Protein AF-A0A931WV85-F1 (afdb_monomer_lite)

Radius of gyration: 16.86 Å; chains: 1; bounding box: 43×36×43 Å

Structure (mmCIF, N/CA/C/O backbone):
data_AF-A0A931WV85-F1
#
_entry.id   AF-A0A931WV85-F1
#
loop_
_atom_site.group_PDB
_atom_site.id
_atom_site.type_symbol
_atom_site.label_atom_id
_atom_site.label_alt_id
_atom_site.label_comp_id
_atom_site.label_asym_id
_atom_site.label_entity_id
_atom_site.label_seq_id
_atom_site.pdbx_PDB_ins_code
_atom_site.Cartn_x
_atom_site.Cartn_y
_atom_site.Cartn_z
_atom_site.occupancy
_atom_site.B_iso_or_equiv
_atom_site.auth_seq_id
_atom_site.auth_comp_id
_atom_site.auth_asym_id
_atom_site.auth_atom_id
_atom_site.pdbx_PDB_model_num
ATOM 1 N N . MET A 1 1 ? -5.045 -8.201 -2.625 1.00 76.12 1 MET A N 1
ATOM 2 C CA . MET A 1 1 ? -3.652 -8.339 -3.142 1.00 76.12 1 MET A CA 1
ATOM 3 C C . MET A 1 1 ? -3.556 -8.758 -4.607 1.00 76.12 1 MET A C 1
ATOM 5 O O . MET A 1 1 ? -2.644 -8.313 -5.301 1.00 76.12 1 MET A O 1
ATOM 9 N N . GLU A 1 2 ? -4.450 -9.617 -5.095 1.00 87.06 2 GLU A N 1
ATOM 10 C CA . GLU A 1 2 ? -4.410 -10.067 -6.491 1.00 87.06 2 GLU A CA 1
ATOM 11 C C . GLU A 1 2 ? -4.696 -8.921 -7.478 1.00 87.06 2 GLU A C 1
ATOM 13 O O . GLU A 1 2 ? -3.893 -8.677 -8.376 1.00 87.06 2 GLU A O 1
ATOM 18 N N . ALA A 1 3 ? -5.751 -8.131 -7.241 1.00 89.25 3 ALA A N 1
ATOM 19 C CA . ALA A 1 3 ? -6.118 -6.990 -8.088 1.00 89.25 3 ALA A CA 1
ATOM 20 C C . ALA A 1 3 ? -4.965 -5.991 -8.306 1.00 89.25 3 ALA A C 1
ATOM 22 O O . ALA A 1 3 ? -4.662 -5.648 -9.448 1.00 89.25 3 ALA A O 1
ATOM 23 N N . VAL A 1 4 ? -4.259 -5.579 -7.242 1.00 93.44 4 VAL A N 1
ATOM 24 C CA . VAL A 1 4 ? -3.121 -4.647 -7.374 1.00 93.44 4 VAL A CA 1
ATOM 25 C C . VAL A 1 4 ? -1.957 -5.265 -8.151 1.00 93.44 4 VAL A C 1
ATOM 27 O O . VAL A 1 4 ? -1.310 -4.590 -8.947 1.00 93.44 4 VAL A O 1
ATOM 30 N N . THR A 1 5 ? -1.722 -6.570 -7.980 1.00 94.31 5 THR A N 1
ATOM 31 C CA . THR A 1 5 ? -0.656 -7.291 -8.690 1.00 94.31 5 THR A CA 1
ATOM 32 C C . THR A 1 5 ? -0.975 -7.385 -10.183 1.00 94.31 5 THR A C 1
ATOM 34 O O . THR A 1 5 ? -0.097 -7.158 -11.018 1.00 94.31 5 THR A O 1
ATOM 37 N N . GLN A 1 6 ? -2.234 -7.665 -10.534 1.00 91.69 6 GLN A N 1
ATOM 38 C CA . GLN A 1 6 ? -2.703 -7.662 -11.920 1.00 91.69 6 GLN A CA 1
ATOM 39 C C . GLN A 1 6 ? -2.620 -6.263 -12.537 1.00 91.69 6 GLN A C 1
ATOM 41 O O . GLN A 1 6 ? -2.126 -6.123 -13.655 1.00 91.69 6 GLN A O 1
ATOM 46 N N . ALA A 1 7 ? -3.036 -5.227 -11.803 1.00 91.19 7 ALA A N 1
ATOM 47 C CA . ALA A 1 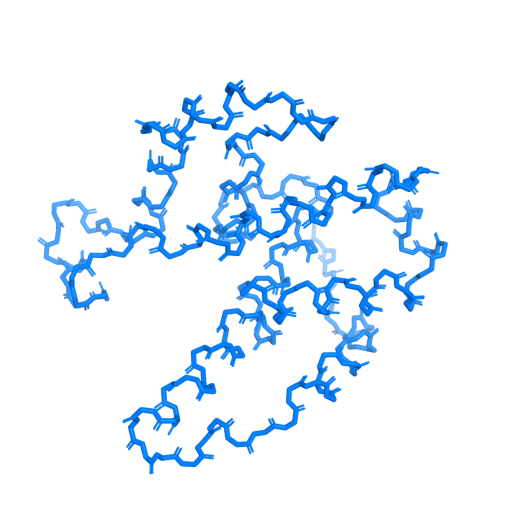7 ? -2.952 -3.843 -12.261 1.00 91.19 7 ALA A CA 1
ATOM 48 C C . ALA A 1 7 ? -1.510 -3.406 -12.527 1.00 91.19 7 ALA A C 1
ATOM 50 O O . ALA A 1 7 ? -1.216 -2.879 -13.601 1.00 91.19 7 ALA A O 1
ATOM 51 N N . PHE A 1 8 ? -0.600 -3.709 -11.602 1.00 93.88 8 PHE A N 1
ATOM 52 C CA . PHE A 1 8 ? 0.825 -3.460 -11.775 1.00 93.88 8 PHE A CA 1
ATOM 53 C C . PHE A 1 8 ? 1.379 -4.177 -13.015 1.00 93.88 8 PHE A C 1
ATOM 55 O O . PHE A 1 8 ? 2.010 -3.545 -13.859 1.00 93.88 8 PHE A O 1
ATOM 62 N N . ASN A 1 9 ? 1.084 -5.472 -13.178 1.00 92.50 9 ASN A N 1
ATOM 63 C CA . ASN A 1 9 ? 1.523 -6.251 -14.339 1.00 92.50 9 ASN A CA 1
ATOM 64 C C . ASN A 1 9 ? 1.071 -5.645 -15.663 1.00 92.50 9 ASN A C 1
ATOM 66 O O . ASN A 1 9 ? 1.879 -5.476 -16.570 1.00 92.50 9 ASN A O 1
ATOM 70 N N . VAL A 1 10 ? -0.209 -5.291 -15.769 1.00 90.44 10 VAL A N 1
ATOM 71 C CA . VAL A 1 10 ? -0.755 -4.704 -16.993 1.00 90.44 10 VAL A CA 1
ATOM 72 C C . VAL A 1 10 ? -0.057 -3.392 -17.337 1.00 90.44 10 VAL A C 1
ATOM 74 O O . VAL A 1 10 ? 0.286 -3.180 -18.501 1.00 90.44 10 VAL A O 1
ATOM 77 N N . ILE A 1 11 ? 0.167 -2.525 -16.347 1.00 89.81 11 ILE A N 1
ATOM 78 C CA . ILE A 1 11 ? 0.835 -1.238 -16.565 1.00 89.81 11 ILE A CA 1
ATOM 79 C C . ILE A 1 11 ? 2.285 -1.447 -16.999 1.00 89.81 11 ILE A C 1
ATOM 81 O O . ILE A 1 11 ? 2.701 -0.839 -17.981 1.00 89.81 11 ILE A O 1
ATOM 85 N N . VAL A 1 12 ? 3.027 -2.347 -16.350 1.00 90.81 12 VAL A N 1
ATOM 86 C CA . VAL A 1 12 ? 4.414 -2.660 -16.726 1.00 90.81 12 VAL A CA 1
ATOM 87 C C . VAL A 1 12 ? 4.496 -3.230 -18.141 1.00 90.81 12 VAL A C 1
ATOM 89 O O . VAL A 1 12 ? 5.293 -2.756 -18.948 1.00 90.81 12 VAL A O 1
ATOM 92 N N . THR A 1 13 ? 3.659 -4.217 -18.470 1.00 89.56 13 THR A N 1
ATOM 93 C CA . THR A 1 13 ? 3.668 -4.859 -19.791 1.00 89.56 13 THR A CA 1
ATOM 94 C C . THR A 1 13 ? 3.310 -3.878 -20.904 1.00 89.56 13 THR A C 1
ATOM 96 O O . THR A 1 13 ? 3.938 -3.903 -21.958 1.00 89.56 13 THR A O 1
ATOM 99 N N . ARG A 1 14 ? 2.320 -3.004 -20.693 1.00 86.38 14 ARG A N 1
ATOM 100 C CA . ARG A 1 14 ? 1.889 -2.042 -21.718 1.00 86.38 14 ARG A CA 1
ATOM 101 C C . ARG A 1 14 ? 2.778 -0.813 -21.817 1.00 86.38 14 ARG A C 1
ATOM 103 O O . ARG A 1 14 ? 2.992 -0.315 -22.914 1.00 86.38 14 ARG A O 1
ATOM 110 N N . GLY A 1 15 ? 3.262 -0.320 -20.682 1.00 84.81 15 GLY A N 1
ATOM 111 C CA . GLY A 1 15 ? 4.154 0.831 -20.621 1.00 84.81 15 GLY A CA 1
ATOM 112 C C . GLY A 1 15 ? 5.544 0.533 -21.185 1.00 84.81 15 GLY A C 1
ATOM 113 O O . GLY A 1 15 ? 6.208 1.443 -21.682 1.00 84.81 15 GLY A O 1
ATOM 114 N N . GLY A 1 16 ? 5.970 -0.735 -21.144 1.00 87.81 16 GLY A N 1
ATOM 115 C CA . GLY A 1 16 ? 7.192 -1.209 -21.786 1.00 87.81 16 GLY A CA 1
ATOM 116 C C . GLY A 1 16 ? 8.422 -0.381 -21.405 1.00 87.81 16 GLY A C 1
ATOM 117 O O . GLY A 1 16 ? 8.605 0.001 -20.247 1.00 87.81 16 GLY A O 1
ATOM 118 N N . ALA A 1 17 ? 9.265 -0.083 -22.396 1.00 87.12 17 ALA A N 1
ATOM 119 C CA . ALA A 1 17 ? 10.489 0.692 -22.199 1.00 87.12 17 ALA A CA 1
ATOM 120 C C . ALA A 1 17 ? 10.228 2.146 -21.764 1.00 87.12 17 ALA A C 1
ATOM 122 O O . ALA A 1 17 ? 10.993 2.684 -20.970 1.00 87.12 17 ALA A O 1
ATOM 123 N N . ALA A 1 18 ? 9.141 2.771 -22.234 1.00 87.25 18 ALA A N 1
ATOM 124 C CA . ALA A 1 18 ? 8.830 4.164 -21.913 1.00 87.25 18 ALA A CA 1
ATOM 125 C C . ALA A 1 18 ? 8.510 4.348 -20.423 1.00 87.25 18 ALA A C 1
ATOM 127 O O . ALA A 1 18 ? 9.036 5.254 -19.780 1.00 87.25 18 ALA A O 1
ATOM 128 N N . LEU A 1 19 ? 7.702 3.447 -19.854 1.00 87.88 19 LEU A N 1
ATOM 129 C CA . LEU A 1 19 ? 7.411 3.454 -18.421 1.00 87.88 19 LEU A CA 1
ATOM 130 C C . LEU A 1 19 ? 8.668 3.172 -17.597 1.00 87.88 19 LEU A C 1
ATOM 132 O O . LEU A 1 19 ? 8.916 3.863 -16.613 1.00 87.88 19 LEU A O 1
ATOM 136 N N . ARG A 1 20 ? 9.466 2.177 -18.005 1.00 90.81 20 ARG A N 1
ATOM 137 C CA . ARG A 1 20 ? 10.727 1.853 -17.327 1.00 90.81 20 ARG A CA 1
ATOM 138 C C . ARG A 1 20 ? 11.666 3.059 -17.286 1.00 90.81 20 ARG A C 1
ATOM 140 O O . ARG A 1 20 ? 12.161 3.384 -16.216 1.00 90.81 20 ARG A O 1
ATOM 147 N N . ALA A 1 21 ? 11.828 3.767 -18.403 1.00 88.50 21 ALA A N 1
ATOM 148 C CA . ALA A 1 21 ? 12.632 4.986 -18.464 1.00 88.50 21 ALA A CA 1
ATOM 149 C C . ALA A 1 21 ? 12.065 6.109 -17.576 1.00 88.50 21 ALA A C 1
ATOM 151 O O . ALA A 1 21 ? 12.815 6.748 -16.846 1.00 88.50 21 ALA A O 1
ATOM 152 N N . MET A 1 22 ? 10.743 6.319 -17.588 1.00 87.56 22 MET A N 1
ATOM 153 C CA . MET A 1 22 ? 10.079 7.340 -16.765 1.00 87.56 22 MET A CA 1
ATOM 154 C C . MET A 1 22 ? 10.245 7.093 -15.258 1.00 87.56 22 MET A C 1
ATOM 156 O O . MET A 1 22 ? 10.318 8.044 -14.484 1.00 87.56 22 MET A O 1
ATOM 160 N N . LEU A 1 23 ? 10.280 5.826 -14.842 1.00 89.12 23 LEU A N 1
ATOM 161 C CA . LEU A 1 23 ? 10.366 5.419 -13.437 1.00 89.12 23 LEU A CA 1
ATOM 162 C C . LEU A 1 23 ? 11.790 5.055 -12.986 1.00 89.12 23 LEU A C 1
ATOM 164 O O . LEU A 1 23 ? 11.988 4.707 -11.823 1.00 89.12 23 LEU A O 1
ATOM 168 N N . GLY A 1 24 ? 12.777 5.140 -13.885 1.00 90.00 24 GLY A N 1
ATOM 169 C CA . GLY A 1 24 ? 14.171 4.790 -13.598 1.00 90.00 24 GLY A CA 1
ATOM 170 C C . GLY A 1 24 ? 14.379 3.303 -13.292 1.00 90.00 24 GLY A C 1
ATOM 171 O O . GLY A 1 24 ? 15.153 2.957 -12.405 1.00 90.00 24 GLY A O 1
ATOM 172 N N . TRP A 1 25 ? 13.645 2.415 -13.966 1.00 93.38 25 TRP A N 1
ATOM 173 C CA . TRP A 1 25 ? 13.774 0.963 -13.813 1.00 93.38 25 TRP A CA 1
ATOM 174 C C . TRP A 1 25 ? 14.674 0.381 -14.900 1.00 93.38 25 TRP A C 1
ATOM 176 O O . TRP A 1 25 ? 14.203 0.006 -15.978 1.00 93.38 25 TRP A O 1
ATOM 186 N N . ASP A 1 26 ? 15.964 0.275 -14.597 1.00 90.19 26 ASP A N 1
ATOM 187 C CA . ASP A 1 26 ? 16.975 -0.203 -15.543 1.00 90.19 26 ASP A CA 1
ATOM 188 C C . ASP A 1 26 ? 17.030 -1.735 -15.617 1.00 90.19 26 ASP A C 1
ATOM 190 O O . ASP A 1 26 ? 17.369 -2.309 -16.654 1.00 90.19 26 ASP A O 1
ATOM 194 N N . LYS A 1 27 ? 16.699 -2.422 -14.517 1.00 92.31 27 LYS A N 1
ATOM 195 C CA . LYS A 1 27 ? 16.804 -3.881 -14.387 1.00 92.31 27 LYS A CA 1
ATOM 196 C C . LYS A 1 27 ? 15.466 -4.492 -13.994 1.00 92.31 27 LYS A C 1
ATOM 198 O O . LYS A 1 27 ? 14.632 -3.874 -13.338 1.00 92.31 27 LYS A O 1
ATOM 203 N N . ASP A 1 28 ? 15.289 -5.776 -14.301 1.00 92.25 28 ASP A N 1
ATOM 204 C CA . ASP A 1 28 ? 14.094 -6.518 -13.873 1.00 92.25 28 ASP A CA 1
ATOM 205 C C . ASP A 1 28 ? 13.964 -6.589 -12.342 1.00 92.25 28 ASP A C 1
ATOM 207 O O . ASP A 1 28 ? 12.856 -6.659 -11.811 1.00 92.25 28 ASP A O 1
ATOM 211 N N . ALA A 1 29 ? 15.087 -6.487 -11.624 1.00 93.12 29 ALA A N 1
ATOM 212 C CA . ALA A 1 29 ? 15.104 -6.374 -10.170 1.00 93.12 29 ALA A CA 1
ATOM 213 C C . ALA A 1 29 ? 14.393 -5.106 -9.656 1.00 93.12 29 ALA A C 1
ATOM 215 O O . ALA A 1 29 ? 13.767 -5.166 -8.600 1.00 93.12 29 ALA A O 1
ATOM 216 N N . ASP A 1 30 ? 14.436 -3.991 -10.395 1.00 93.19 30 ASP A N 1
ATOM 217 C CA . ASP A 1 30 ? 13.774 -2.737 -10.008 1.00 93.19 30 ASP A CA 1
ATOM 218 C C . ASP A 1 30 ? 12.255 -2.859 -10.156 1.00 93.19 30 ASP A C 1
ATOM 220 O O . ASP A 1 30 ? 11.491 -2.466 -9.272 1.00 93.19 30 ASP A O 1
ATOM 224 N N . VAL A 1 31 ? 11.815 -3.508 -11.238 1.00 94.75 31 VAL A N 1
ATOM 225 C CA . VAL A 1 31 ? 10.402 -3.832 -11.474 1.00 94.75 31 VAL A CA 1
ATOM 226 C C . VAL A 1 31 ? 9.882 -4.778 -10.395 1.00 94.75 31 VAL A C 1
ATOM 228 O O . VAL A 1 31 ? 8.787 -4.577 -9.867 1.00 94.75 31 VAL A O 1
ATOM 231 N N . GLU A 1 32 ? 10.659 -5.800 -10.036 1.00 95.19 32 GLU A N 1
ATOM 232 C CA . GLU A 1 32 ? 10.265 -6.735 -8.987 1.00 95.19 32 GLU A CA 1
ATOM 233 C C . GLU A 1 32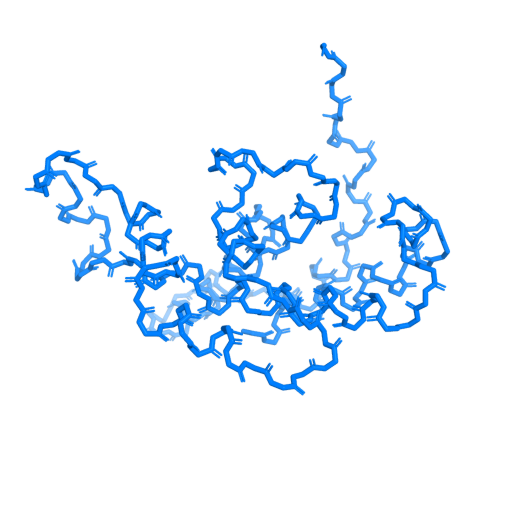 ? 10.260 -6.067 -7.606 1.00 95.19 32 GLU A C 1
ATOM 235 O O . GLU A 1 32 ? 9.328 -6.269 -6.829 1.00 95.19 32 GLU A O 1
ATOM 240 N N . ARG A 1 33 ? 11.220 -5.181 -7.318 1.00 95.44 33 ARG A N 1
ATOM 241 C CA . ARG A 1 33 ? 11.205 -4.349 -6.108 1.00 95.44 33 ARG A CA 1
ATOM 242 C C . ARG A 1 33 ? 9.930 -3.507 -6.032 1.00 95.44 33 ARG A C 1
ATOM 244 O O . ARG A 1 33 ? 9.258 -3.523 -5.001 1.00 95.44 33 ARG A O 1
ATOM 251 N N . ALA A 1 34 ? 9.568 -2.819 -7.114 1.00 95.69 34 ALA A N 1
ATOM 252 C CA . ALA A 1 34 ? 8.353 -2.010 -7.188 1.00 95.69 34 ALA A CA 1
ATOM 253 C C . ALA A 1 34 ? 7.078 -2.855 -7.037 1.00 95.69 34 ALA A C 1
ATOM 255 O O . ALA A 1 34 ? 6.139 -2.439 -6.355 1.00 95.69 34 ALA A O 1
ATOM 256 N N . ARG A 1 35 ? 7.061 -4.073 -7.595 1.00 96.38 35 ARG A N 1
ATOM 257 C CA . ARG A 1 35 ? 5.971 -5.038 -7.400 1.00 96.38 35 ARG A CA 1
ATOM 258 C C . ARG A 1 35 ? 5.787 -5.382 -5.923 1.00 96.38 35 ARG A C 1
ATOM 260 O O . ARG A 1 35 ? 4.657 -5.413 -5.438 1.00 96.38 35 ARG A O 1
ATOM 267 N N . GLN A 1 36 ? 6.870 -5.673 -5.207 1.00 96.56 36 GLN A N 1
ATOM 268 C CA . GLN A 1 36 ? 6.780 -5.996 -3.782 1.00 96.56 36 GLN A CA 1
ATOM 269 C C . GLN A 1 36 ? 6.373 -4.776 -2.958 1.00 96.56 36 GLN A C 1
ATOM 271 O O . GLN A 1 36 ? 5.543 -4.897 -2.059 1.00 96.56 36 GLN A O 1
ATOM 276 N N . LEU A 1 37 ? 6.879 -3.594 -3.314 1.00 95.81 37 LEU A N 1
ATOM 277 C CA . LEU A 1 37 ? 6.514 -2.342 -2.664 1.00 95.81 37 LEU A CA 1
ATOM 278 C C . LEU A 1 37 ? 5.013 -2.043 -2.791 1.00 95.81 37 LEU A C 1
ATOM 280 O O . LEU A 1 37 ? 4.352 -1.836 -1.776 1.00 95.81 37 LEU A O 1
ATOM 284 N N . VAL A 1 38 ? 4.447 -2.098 -4.003 1.00 96.25 38 VAL A N 1
ATOM 285 C CA . VAL A 1 38 ? 3.007 -1.847 -4.201 1.00 96.25 38 VAL A CA 1
ATOM 286 C C . VAL A 1 38 ? 2.140 -2.901 -3.524 1.00 96.25 38 VAL A C 1
ATOM 288 O O . VAL A 1 38 ? 1.062 -2.593 -3.020 1.00 96.25 38 VAL A O 1
ATOM 291 N N . ARG A 1 39 ? 2.622 -4.147 -3.454 1.00 97.06 39 ARG A N 1
ATOM 292 C CA . ARG A 1 39 ? 1.934 -5.204 -2.720 1.00 97.06 39 ARG A CA 1
ATOM 293 C C . ARG A 1 39 ? 1.901 -4.900 -1.225 1.00 97.06 39 ARG A C 1
ATOM 295 O O . ARG A 1 39 ? 0.826 -4.917 -0.641 1.00 97.06 39 ARG A O 1
ATOM 302 N N . LEU A 1 40 ? 3.036 -4.593 -0.606 1.00 96.50 40 LEU A N 1
ATOM 303 C CA . LEU A 1 40 ? 3.071 -4.273 0.823 1.00 96.50 40 LEU A CA 1
ATOM 304 C C . LEU A 1 40 ? 2.279 -3.003 1.153 1.00 96.50 40 LEU A C 1
ATOM 306 O O . LEU A 1 40 ? 1.559 -2.997 2.147 1.00 96.50 40 LEU A O 1
ATOM 310 N N . GLY A 1 41 ? 2.338 -1.980 0.297 1.00 95.62 41 GLY A N 1
ATOM 311 C CA . GLY A 1 41 ? 1.506 -0.784 0.436 1.00 95.62 41 GLY A CA 1
ATOM 312 C C . GLY A 1 41 ? 0.012 -1.120 0.415 1.00 95.62 41 GLY A C 1
ATOM 313 O O . GLY A 1 41 ? -0.718 -0.756 1.330 1.00 95.62 41 GLY A O 1
ATOM 314 N N . ALA A 1 42 ? -0.434 -1.915 -0.563 1.00 96.56 42 ALA A N 1
ATOM 315 C CA . ALA A 1 42 ? -1.820 -2.381 -0.634 1.00 96.56 42 ALA A CA 1
ATOM 316 C C . ALA A 1 42 ? -2.217 -3.298 0.531 1.00 96.56 42 ALA A C 1
ATOM 318 O O . ALA A 1 42 ? -3.371 -3.308 0.938 1.00 96.56 42 ALA A O 1
ATOM 319 N N . LEU A 1 43 ? -1.291 -4.088 1.073 1.00 97.12 43 LEU A N 1
ATOM 320 C CA . LEU A 1 43 ? -1.573 -4.954 2.217 1.00 97.12 43 LEU A CA 1
ATOM 321 C C . LEU A 1 43 ? -1.835 -4.142 3.490 1.00 97.12 43 LEU A C 1
ATOM 323 O O . LEU A 1 43 ? -2.642 -4.555 4.316 1.00 97.12 43 LEU A O 1
ATOM 327 N N . LEU A 1 44 ? -1.13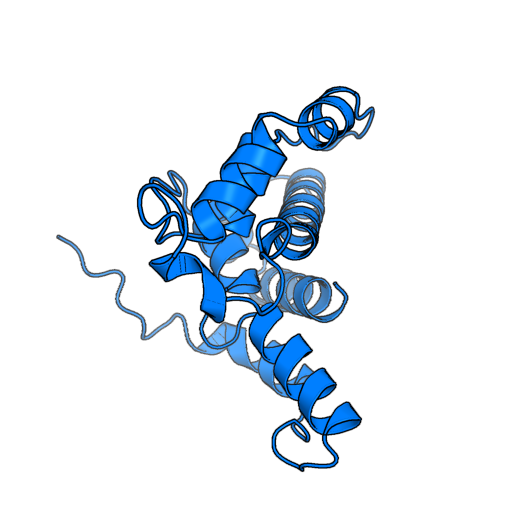7 -3.016 3.648 1.00 96.19 44 LEU A N 1
ATOM 328 C CA . LEU A 1 44 ? -1.109 -2.242 4.887 1.00 96.19 44 LEU A CA 1
ATOM 329 C C . LEU A 1 44 ? -1.938 -0.950 4.846 1.00 96.19 44 LEU A C 1
ATOM 331 O O . LEU A 1 44 ? -2.017 -0.291 5.877 1.00 96.19 44 LEU A O 1
ATOM 335 N N . HIS A 1 45 ? -2.561 -0.594 3.715 1.00 94.50 45 HIS A N 1
ATOM 336 C CA . HIS A 1 45 ? -3.324 0.659 3.561 1.00 94.50 45 HIS A CA 1
ATOM 337 C C . HIS A 1 45 ? -4.360 0.889 4.678 1.00 94.50 45 HIS A C 1
ATOM 339 O O . HIS A 1 45 ? -4.399 1.968 5.269 1.00 94.50 45 HIS A O 1
ATOM 345 N N . ASP A 1 46 ? -5.067 -0.171 5.070 1.00 94.12 46 ASP A N 1
ATOM 346 C CA . ASP A 1 46 ? -6.148 -0.121 6.059 1.00 94.12 46 ASP A CA 1
ATOM 347 C C . ASP A 1 46 ? -5.747 -0.549 7.481 1.00 94.12 46 ASP A C 1
ATOM 349 O O . ASP A 1 46 ? -6.596 -0.653 8.368 1.00 94.12 46 ASP A O 1
ATOM 353 N N . VAL A 1 47 ? -4.456 -0.779 7.756 1.00 95.44 47 VAL A N 1
ATOM 354 C CA . VAL A 1 47 ? -4.003 -1.306 9.064 1.00 95.44 47 VAL A CA 1
ATOM 355 C C . VAL A 1 47 ? -4.325 -0.371 10.243 1.00 95.44 47 VAL A C 1
ATOM 357 O O . VAL A 1 47 ? -4.369 -0.806 11.392 1.00 95.44 47 VAL A O 1
ATOM 360 N N . GLY A 1 48 ? -4.537 0.918 9.971 1.00 92.81 48 GLY A N 1
ATOM 361 C CA . GLY A 1 48 ? -4.886 1.941 10.951 1.00 92.81 48 GLY A CA 1
ATOM 362 C C . GLY A 1 48 ? -6.375 2.116 11.229 1.00 92.81 48 GLY A C 1
ATOM 363 O O . GLY A 1 48 ? -6.713 2.966 12.056 1.00 92.81 48 GLY A O 1
ATOM 364 N N . HIS A 1 49 ? -7.268 1.371 10.569 1.00 91.56 49 HIS A N 1
ATOM 365 C CA . HIS A 1 49 ? -8.701 1.499 10.824 1.00 91.56 49 HIS A CA 1
ATOM 366 C C . HIS A 1 49 ? -9.070 1.079 12.248 1.00 91.56 49 HIS A C 1
ATOM 368 O O . HIS A 1 49 ? -8.650 0.044 12.765 1.00 91.56 49 HIS A O 1
ATOM 374 N N . THR A 1 50 ? -9.902 1.896 12.886 1.00 88.94 50 THR A N 1
ATOM 375 C CA . THR A 1 50 ? -10.512 1.584 14.177 1.00 88.94 50 THR A CA 1
ATOM 376 C C . THR A 1 50 ? -11.789 0.754 13.980 1.00 88.94 50 THR A C 1
ATOM 378 O O . THR A 1 50 ? -12.324 0.685 12.868 1.00 88.94 50 THR A O 1
ATOM 381 N N . PRO A 1 51 ? -12.314 0.100 15.038 1.00 87.56 51 PRO A N 1
ATOM 382 C CA . PRO A 1 51 ? -13.631 -0.531 14.973 1.00 87.56 51 PRO A CA 1
ATOM 383 C C . PRO A 1 51 ? -14.686 0.458 14.469 1.00 87.56 51 PRO A C 1
ATOM 385 O O . PRO A 1 51 ? -14.681 1.610 14.885 1.00 87.56 51 PRO A O 1
ATOM 388 N N . PHE A 1 52 ? -15.599 0.013 13.604 1.00 86.50 52 PHE A N 1
ATOM 389 C CA . PHE A 1 52 ? -16.588 0.878 12.932 1.00 86.50 52 PHE A CA 1
ATOM 390 C C . PHE A 1 52 ? -15.989 1.926 11.969 1.00 86.50 52 PHE A C 1
ATOM 392 O O . PHE A 1 52 ? -16.653 2.909 11.629 1.00 86.50 52 PHE A O 1
ATOM 399 N N . SER A 1 53 ? -14.759 1.705 11.498 1.00 84.00 53 SER A N 1
ATOM 400 C CA . SER A 1 53 ? -14.091 2.487 10.454 1.00 84.00 53 SER A CA 1
ATOM 401 C C . SER A 1 53 ? -14.050 3.987 10.776 1.00 84.00 53 SER A C 1
ATOM 403 O O . SER A 1 53 ? -13.363 4.396 11.706 1.00 84.00 53 SER A O 1
ATOM 405 N N . HIS A 1 54 ? -14.776 4.823 10.029 1.00 84.06 54 HIS A N 1
ATOM 406 C CA . HIS A 1 54 ? -14.789 6.273 10.239 1.00 84.06 54 HIS A CA 1
ATOM 407 C C . HIS A 1 54 ? -15.635 6.720 11.434 1.00 84.06 54 HIS A C 1
ATOM 409 O O . HIS A 1 54 ? -15.452 7.832 11.923 1.00 84.06 54 HIS A O 1
ATOM 415 N N . GLY A 1 55 ? -16.554 5.876 11.915 1.00 83.06 55 GLY A N 1
ATOM 416 C CA . GLY A 1 55 ? -17.541 6.255 12.929 1.00 83.06 55 GLY A CA 1
ATOM 417 C C . GLY A 1 55 ? -16.928 6.876 14.193 1.00 83.06 55 GLY A C 1
ATOM 418 O O . GLY A 1 55 ? -17.412 7.912 14.645 1.00 83.06 55 GLY A O 1
ATOM 419 N N . PRO A 1 56 ? -15.850 6.304 14.761 1.00 82.00 56 PRO A N 1
ATOM 420 C CA . PRO A 1 56 ? -15.236 6.860 15.963 1.00 82.00 56 PRO A CA 1
ATOM 421 C C . PRO A 1 56 ? -14.191 7.947 15.712 1.00 82.00 56 PRO A C 1
ATOM 423 O O . PRO A 1 56 ? -13.749 8.549 16.684 1.00 82.00 56 PRO A O 1
ATOM 426 N N . GLU A 1 57 ? -13.750 8.204 14.475 1.00 84.81 57 GLU A N 1
ATOM 427 C CA . GLU A 1 57 ? -12.611 9.106 14.207 1.00 84.81 57 GLU A CA 1
ATOM 428 C C . GLU A 1 57 ? -12.829 10.516 14.774 1.00 84.81 57 GLU A C 1
ATOM 430 O O . GLU A 1 57 ? -11.902 11.131 15.308 1.00 84.81 57 GLU A O 1
ATOM 435 N N . GLU A 1 58 ? -14.071 11.005 14.732 1.00 82.38 58 GLU A N 1
ATOM 436 C CA . GLU A 1 58 ? -14.454 12.307 15.288 1.00 82.38 58 GLU A CA 1
ATOM 437 C C . GLU A 1 58 ? -14.466 12.340 16.822 1.00 82.38 58 GLU A C 1
ATOM 439 O O . GLU A 1 58 ? -14.328 13.408 17.422 1.00 82.38 58 GLU A O 1
ATOM 444 N N . LEU A 1 59 ? -14.599 11.171 17.450 1.00 84.12 59 LEU A N 1
ATOM 445 C CA . LEU A 1 59 ? -14.623 10.983 18.899 1.00 84.12 59 LEU A CA 1
ATOM 446 C C . LEU A 1 59 ? -13.220 10.741 19.473 1.00 84.12 59 LEU A C 1
ATOM 448 O O . LEU A 1 59 ? -13.022 10.823 20.687 1.00 84.12 59 LEU A O 1
ATOM 452 N N . LEU A 1 60 ? -12.235 10.438 18.621 1.00 83.19 60 LEU A N 1
ATOM 453 C CA . LEU A 1 60 ? -10.873 10.173 19.062 1.00 83.19 60 LEU A CA 1
ATOM 454 C C . LEU A 1 60 ? -10.179 11.455 19.547 1.00 83.19 60 LEU A C 1
ATOM 456 O O . LEU A 1 60 ? -10.316 12.520 18.934 1.00 83.19 60 LEU A O 1
ATOM 460 N N . PRO A 1 61 ? -9.342 11.366 20.599 1.00 78.06 61 PRO A N 1
ATOM 461 C CA . PRO A 1 61 ? -8.537 12.490 21.054 1.00 78.06 61 PRO A CA 1
ATOM 462 C C . PRO A 1 61 ? -7.684 13.072 19.919 1.00 78.06 61 PRO A C 1
ATOM 464 O O . PRO A 1 61 ? -6.853 12.386 19.316 1.00 78.06 61 PRO A O 1
ATOM 467 N N . GLY A 1 62 ? -7.888 14.359 19.633 1.00 80.00 62 GLY A N 1
ATOM 468 C CA . GLY A 1 62 ? -7.205 15.058 18.543 1.00 80.00 62 GLY A CA 1
ATOM 469 C C . GLY A 1 62 ? -7.748 14.753 17.143 1.00 80.00 62 GLY A C 1
ATOM 470 O O . GLY A 1 62 ? -7.050 15.058 16.180 1.00 80.00 62 GLY A O 1
ATOM 471 N N . LYS A 1 63 ? -8.951 14.165 17.024 1.00 80.44 63 LYS A N 1
ATOM 472 C CA . LYS A 1 63 ? -9.643 13.877 15.751 1.00 80.44 63 LYS A CA 1
ATOM 473 C C . LYS A 1 63 ? -8.750 13.151 14.742 1.00 80.44 63 LYS A C 1
ATOM 475 O O . LYS A 1 63 ? -8.679 13.503 13.563 1.00 80.44 63 LYS A O 1
ATOM 480 N N . LYS A 1 64 ? -7.973 12.188 15.242 1.00 80.88 64 LYS A N 1
ATOM 481 C CA . LYS A 1 64 ? -7.016 11.441 14.426 1.00 80.88 64 LYS A CA 1
ATOM 482 C C . LYS A 1 64 ? -7.769 10.534 13.461 1.00 80.88 64 LYS A C 1
ATOM 484 O O . LYS A 1 64 ? -8.602 9.743 13.888 1.00 80.88 64 LYS A O 1
ATOM 489 N N . LYS A 1 65 ? -7.415 10.632 12.183 1.00 87.56 65 LYS A N 1
ATOM 490 C CA . LYS A 1 65 ? -7.904 9.748 11.121 1.00 87.56 65 LYS A CA 1
ATOM 491 C C . LYS A 1 65 ? -7.127 8.430 11.104 1.00 87.56 65 LYS A C 1
ATOM 493 O O . LYS A 1 65 ? -5.967 8.410 11.527 1.00 87.56 65 LYS A O 1
ATOM 498 N N . HIS A 1 66 ? -7.732 7.372 10.568 1.00 88.56 66 HIS A N 1
ATOM 499 C CA . HIS A 1 66 ? -7.101 6.070 10.325 1.00 88.56 66 HIS A CA 1
ATOM 500 C C . HIS A 1 66 ? -5.757 6.198 9.589 1.00 88.56 66 HIS A C 1
ATOM 502 O O . HIS A 1 66 ? -4.804 5.548 9.997 1.00 88.56 66 HIS A O 1
ATOM 508 N N . GLU A 1 67 ? -5.615 7.114 8.622 1.00 89.56 67 GLU A N 1
ATOM 509 C CA . GLU A 1 67 ? -4.346 7.397 7.921 1.00 89.56 67 GLU A CA 1
ATOM 510 C C . GLU A 1 67 ? -3.174 7.671 8.888 1.00 89.56 67 GLU A C 1
ATOM 512 O O . GLU A 1 67 ? -2.081 7.121 8.744 1.00 89.56 67 GLU A O 1
ATOM 517 N N . ALA A 1 68 ? -3.408 8.461 9.943 1.00 89.62 68 ALA A N 1
ATOM 518 C CA . ALA A 1 68 ? -2.386 8.770 10.944 1.00 89.62 68 ALA A CA 1
ATOM 519 C C . ALA A 1 68 ? -2.030 7.548 11.810 1.00 89.62 68 ALA A C 1
ATOM 521 O O . ALA A 1 68 ? -0.905 7.426 12.305 1.00 89.62 68 ALA A O 1
ATOM 522 N N . PHE A 1 69 ? -2.989 6.644 12.022 1.00 91.81 69 PHE A N 1
ATOM 523 C CA . PHE A 1 69 ? -2.737 5.377 12.698 1.00 91.81 69 PHE A CA 1
ATOM 524 C C . PHE A 1 69 ? -1.995 4.403 11.787 1.00 91.81 69 PHE A C 1
ATOM 526 O O . PHE A 1 69 ? -1.023 3.814 12.251 1.00 91.81 69 PHE A O 1
ATOM 533 N N . THR A 1 70 ? -2.370 4.299 10.510 1.00 93.56 70 THR A N 1
ATOM 534 C CA . THR A 1 70 ? -1.675 3.501 9.491 1.00 93.56 70 THR A CA 1
ATOM 535 C C . THR A 1 70 ? -0.202 3.904 9.436 1.00 93.56 70 THR A C 1
ATOM 537 O O . THR A 1 70 ? 0.667 3.055 9.626 1.00 93.56 70 THR A O 1
ATOM 540 N N . GLU A 1 71 ? 0.102 5.202 9.314 1.00 93.12 71 GLU A N 1
ATOM 541 C CA . GLU A 1 71 ? 1.481 5.709 9.350 1.00 93.12 71 GLU A CA 1
ATOM 542 C C . GLU A 1 71 ? 2.210 5.276 10.629 1.00 93.12 71 GLU A C 1
ATOM 544 O O . GLU A 1 71 ? 3.301 4.702 10.590 1.00 93.12 71 GLU A O 1
ATOM 549 N N . LYS A 1 72 ? 1.602 5.532 11.792 1.00 93.69 72 LYS A N 1
ATOM 550 C CA . LYS A 1 72 ? 2.225 5.231 13.082 1.00 93.69 72 LYS A CA 1
ATOM 551 C C . LYS A 1 72 ? 2.490 3.735 13.247 1.00 93.69 72 LYS A C 1
ATOM 553 O O . LYS A 1 72 ? 3.541 3.371 13.768 1.00 93.69 72 LYS A O 1
ATOM 558 N N . ILE A 1 73 ? 1.555 2.888 12.832 1.00 95.88 73 ILE A N 1
ATOM 559 C CA . ILE A 1 73 ? 1.679 1.435 12.917 1.00 95.88 73 ILE A CA 1
ATOM 560 C C . ILE A 1 7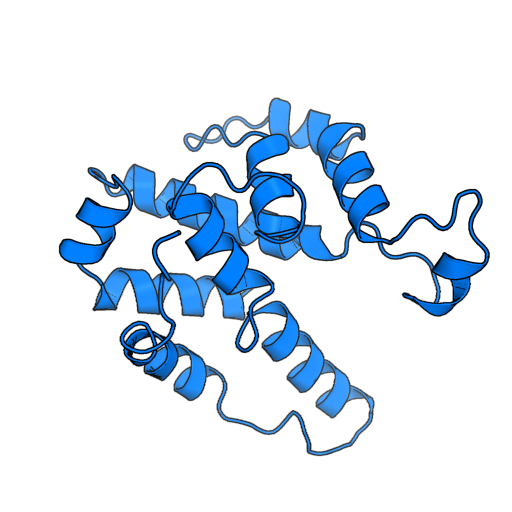3 ? 2.800 0.964 11.992 1.00 95.88 73 ILE A C 1
ATOM 562 O O . ILE A 1 73 ? 3.698 0.264 12.456 1.00 95.88 73 ILE A O 1
ATOM 566 N N . ILE A 1 74 ? 2.821 1.392 10.729 1.00 96.25 74 ILE A N 1
ATOM 567 C CA . ILE A 1 74 ? 3.859 0.969 9.780 1.00 96.25 74 ILE A CA 1
ATOM 568 C C . ILE A 1 74 ? 5.250 1.419 10.251 1.00 96.25 74 ILE A C 1
ATOM 570 O O . ILE A 1 74 ? 6.198 0.640 10.188 1.00 96.25 74 ILE A O 1
ATOM 574 N N . LEU A 1 75 ? 5.383 2.646 10.766 1.00 95.69 75 LEU A N 1
ATOM 575 C CA . LEU A 1 75 ? 6.687 3.227 11.101 1.00 95.69 75 LEU A CA 1
ATOM 576 C C . LEU A 1 75 ? 7.198 2.898 12.510 1.00 95.69 75 LEU A C 1
ATOM 578 O O . LEU A 1 75 ? 8.411 2.907 12.725 1.00 95.69 75 LEU A O 1
ATOM 582 N N . LYS A 1 76 ? 6.307 2.673 13.485 1.00 96.38 76 LYS A N 1
ATOM 583 C CA . LYS A 1 76 ? 6.649 2.661 14.924 1.00 96.38 76 LYS A CA 1
ATOM 584 C C . LYS A 1 76 ? 6.104 1.453 15.695 1.00 96.38 76 LYS A C 1
ATOM 586 O O . LYS A 1 76 ? 5.958 1.538 16.913 1.00 96.38 76 LYS A O 1
ATOM 591 N N . SER A 1 77 ? 5.768 0.362 15.013 1.00 96.94 77 SER A N 1
ATOM 592 C CA . SER A 1 77 ? 5.363 -0.902 15.645 1.00 96.94 77 SER A CA 1
ATOM 593 C C . SER A 1 77 ? 6.281 -2.056 15.237 1.00 96.94 77 SER A C 1
ATOM 595 O O . SER A 1 77 ? 7.200 -1.869 14.439 1.00 96.94 77 SER A O 1
ATOM 597 N N . GLU A 1 78 ? 5.971 -3.264 15.713 1.00 96.62 78 GLU A N 1
ATOM 598 C CA . GLU A 1 78 ? 6.632 -4.511 15.311 1.00 96.62 78 GLU A CA 1
ATOM 599 C C . GLU A 1 78 ? 6.637 -4.724 13.787 1.00 96.62 78 GLU A C 1
ATOM 601 O O . GLU A 1 78 ? 7.531 -5.387 13.263 1.00 96.62 78 GLU A O 1
ATOM 606 N N . ILE A 1 79 ? 5.687 -4.128 13.051 1.00 96.19 79 ILE A N 1
ATOM 607 C CA . ILE A 1 79 ? 5.688 -4.134 11.580 1.00 96.19 79 ILE A CA 1
ATOM 608 C C . ILE A 1 79 ? 6.969 -3.488 11.037 1.00 96.19 79 ILE A C 1
ATOM 610 O O . ILE A 1 79 ? 7.600 -4.045 10.139 1.00 96.19 79 ILE A O 1
ATOM 614 N N . SER A 1 80 ? 7.397 -2.366 11.619 1.00 96.06 80 SER A N 1
ATOM 615 C CA . SER A 1 80 ? 8.645 -1.687 11.255 1.00 96.06 80 SER A CA 1
ATOM 616 C C . SER A 1 80 ? 9.854 -2.591 11.510 1.00 96.06 80 SER A C 1
ATOM 618 O O . SER A 1 80 ? 10.716 -2.740 10.642 1.00 96.06 80 SER A O 1
ATOM 620 N N . ASP A 1 81 ? 9.870 -3.296 12.646 1.00 95.62 81 ASP A N 1
ATOM 621 C CA . ASP A 1 81 ? 10.945 -4.228 13.004 1.00 95.62 81 ASP A CA 1
ATOM 622 C C . ASP A 1 81 ? 10.993 -5.453 12.084 1.00 95.62 81 ASP A C 1
ATOM 624 O O . ASP A 1 81 ? 12.067 -5.984 11.792 1.00 95.62 81 ASP A O 1
ATOM 628 N N . ILE A 1 82 ? 9.836 -5.949 11.639 1.00 95.44 82 ILE A N 1
ATOM 629 C CA . ILE A 1 82 ? 9.741 -7.050 10.673 1.00 95.44 82 ILE A CA 1
ATOM 630 C C . ILE A 1 82 ? 10.272 -6.595 9.310 1.00 95.44 82 ILE A C 1
ATOM 632 O O . ILE A 1 82 ? 11.089 -7.297 8.711 1.00 95.44 82 ILE A O 1
ATOM 636 N N . ILE A 1 83 ? 9.871 -5.405 8.850 1.00 94.88 83 ILE A N 1
ATOM 637 C CA . ILE A 1 83 ? 10.351 -4.822 7.591 1.00 94.88 83 ILE A CA 1
ATOM 638 C C . ILE A 1 83 ? 11.867 -4.595 7.650 1.00 94.88 83 ILE A C 1
ATOM 640 O O . ILE A 1 83 ? 12.572 -4.949 6.708 1.00 94.88 83 ILE A O 1
ATOM 644 N N . ALA A 1 84 ? 12.395 -4.076 8.762 1.00 93.25 84 ALA A N 1
ATOM 645 C CA . ALA A 1 84 ? 13.826 -3.823 8.937 1.00 93.25 84 ALA A CA 1
ATOM 646 C C . ALA A 1 84 ? 14.672 -5.109 8.978 1.00 93.25 84 ALA A C 1
ATOM 648 O O . ALA A 1 84 ? 15.809 -5.121 8.509 1.00 93.25 84 ALA A O 1
ATOM 649 N N . ARG A 1 85 ? 14.123 -6.209 9.511 1.00 93.62 85 ARG A N 1
ATOM 650 C CA . ARG A 1 85 ? 14.806 -7.514 9.591 1.00 93.62 85 ARG A CA 1
ATOM 651 C C . ARG A 1 85 ? 14.701 -8.345 8.314 1.00 93.62 85 ARG A C 1
ATOM 653 O O . ARG A 1 85 ? 15.247 -9.452 8.268 1.00 93.62 85 ARG A O 1
ATOM 660 N N . GLN A 1 86 ? 14.015 -7.850 7.284 1.00 89.19 86 GLN A N 1
ATOM 661 C CA . GLN A 1 86 ? 13.850 -8.600 6.049 1.00 89.19 86 GLN A CA 1
ATOM 662 C C . GLN A 1 86 ? 15.208 -8.900 5.399 1.00 89.19 86 GLN A C 1
ATOM 664 O O . GLN A 1 86 ? 16.074 -8.037 5.268 1.00 89.19 86 GLN A O 1
ATOM 669 N N . ARG A 1 87 ? 15.381 -10.137 4.933 1.00 87.75 87 ARG A N 1
ATOM 670 C CA . ARG A 1 87 ? 16.572 -10.570 4.181 1.00 87.75 87 ARG A CA 1
ATOM 671 C C . ARG A 1 87 ? 16.296 -10.678 2.682 1.00 87.75 87 ARG A C 1
ATOM 673 O O . ARG A 1 87 ? 16.916 -11.473 1.984 1.00 87.75 87 ARG A O 1
ATOM 680 N N . THR A 1 88 ? 15.324 -9.908 2.199 1.00 88.69 88 THR A N 1
ATOM 681 C CA . THR A 1 88 ? 14.926 -9.898 0.790 1.00 88.69 88 THR A CA 1
ATOM 682 C C . THR A 1 88 ? 15.915 -9.067 -0.038 1.00 88.69 88 THR A C 1
ATOM 684 O O . THR A 1 88 ? 16.500 -8.106 0.474 1.00 88.69 88 THR A O 1
ATOM 687 N N . PRO A 1 89 ? 16.100 -9.381 -1.333 1.00 87.06 89 PRO A N 1
ATOM 688 C CA . PRO A 1 89 ? 16.957 -8.583 -2.213 1.00 87.06 89 PRO A CA 1
ATOM 689 C C . PRO A 1 89 ? 16.408 -7.166 -2.454 1.00 87.06 89 PRO A C 1
ATOM 691 O O . PRO A 1 89 ? 17.155 -6.282 -2.859 1.00 87.06 89 PRO A O 1
ATOM 694 N N . PHE A 1 90 ? 15.121 -6.934 -2.177 1.00 86.69 90 PHE A N 1
ATOM 695 C CA . PHE A 1 90 ? 14.409 -5.691 -2.478 1.00 86.69 90 PHE A CA 1
ATOM 696 C C . PHE A 1 90 ? 14.739 -4.542 -1.517 1.00 86.69 90 PHE A C 1
ATOM 698 O O . PHE A 1 90 ? 14.595 -3.384 -1.904 1.00 86.69 90 PHE A O 1
ATOM 705 N N . ARG A 1 91 ? 15.184 -4.846 -0.284 1.00 88.06 91 ARG A N 1
ATOM 706 C CA . ARG A 1 91 ? 15.570 -3.857 0.748 1.00 88.06 91 ARG A CA 1
ATOM 707 C C . ARG A 1 91 ? 14.577 -2.687 0.853 1.00 88.06 91 ARG A C 1
ATOM 709 O O . ARG A 1 91 ? 14.940 -1.524 0.697 1.00 88.06 91 ARG A O 1
ATOM 716 N N . LEU A 1 92 ? 13.304 -3.016 1.038 1.00 93.56 92 LEU A N 1
ATOM 717 C CA . LEU A 1 92 ? 12.238 -2.033 1.226 1.00 93.56 92 LEU A CA 1
ATOM 718 C C . LEU A 1 92 ? 12.316 -1.419 2.628 1.00 93.56 92 LEU A C 1
ATOM 720 O O . LEU A 1 92 ? 12.694 -2.083 3.594 1.00 93.56 92 LEU A O 1
ATOM 724 N N . THR A 1 93 ? 11.925 -0.162 2.756 1.00 94.38 93 THR A N 1
ATOM 725 C CA . THR A 1 93 ? 11.832 0.514 4.051 1.00 94.38 93 THR A CA 1
ATOM 726 C C . THR A 1 93 ? 10.378 0.675 4.477 1.00 94.38 93 THR A C 1
ATOM 728 O O . THR A 1 93 ? 9.476 0.767 3.644 1.00 94.38 93 THR A O 1
ATOM 731 N N . ALA A 1 94 ? 10.139 0.747 5.790 1.00 95.06 94 ALA A N 1
ATOM 732 C CA . ALA A 1 94 ? 8.802 1.008 6.322 1.00 95.06 94 ALA A CA 1
ATOM 733 C C . ALA A 1 94 ? 8.244 2.349 5.819 1.00 95.06 94 ALA A C 1
ATOM 735 O O . ALA A 1 94 ? 7.049 2.464 5.572 1.00 95.06 94 ALA A O 1
ATOM 736 N N . LYS A 1 95 ? 9.126 3.333 5.598 1.00 93.06 95 LYS A N 1
ATOM 737 C CA . LYS A 1 95 ? 8.767 4.627 5.019 1.00 93.06 95 LYS A CA 1
ATOM 738 C C . LYS A 1 95 ? 8.218 4.491 3.600 1.00 93.06 95 LYS A C 1
ATOM 740 O O . LYS A 1 95 ? 7.102 4.921 3.366 1.00 93.06 95 LYS A O 1
ATOM 745 N N . GLU A 1 96 ? 8.944 3.836 2.693 1.00 93.31 96 GLU A N 1
ATOM 746 C CA . GLU A 1 96 ? 8.463 3.645 1.314 1.00 93.31 96 GLU A CA 1
ATOM 747 C C . GLU A 1 96 ? 7.109 2.927 1.281 1.00 93.31 96 GLU A C 1
ATOM 749 O O . GLU A 1 96 ? 6.231 3.263 0.490 1.00 93.31 96 GLU A O 1
ATOM 754 N N . ILE A 1 97 ? 6.928 1.936 2.157 1.00 94.88 97 ILE A N 1
ATOM 755 C CA . ILE A 1 97 ? 5.674 1.188 2.258 1.00 94.88 97 ILE A CA 1
ATOM 756 C C . ILE A 1 97 ? 4.538 2.089 2.758 1.00 94.88 97 ILE A C 1
ATOM 758 O O . ILE A 1 97 ? 3.449 2.046 2.187 1.00 94.88 97 ILE A O 1
ATOM 762 N N . ALA A 1 98 ? 4.785 2.914 3.781 1.00 93.88 98 ALA A N 1
ATOM 763 C CA . ALA A 1 98 ? 3.812 3.883 4.283 1.00 93.88 98 ALA A CA 1
ATOM 764 C C . ALA A 1 98 ? 3.435 4.919 3.212 1.00 93.88 98 ALA A C 1
ATOM 766 O O . ALA A 1 98 ? 2.251 5.204 3.040 1.00 93.88 98 ALA A O 1
ATOM 767 N N . ASP A 1 99 ? 4.414 5.417 2.450 1.00 92.06 99 ASP A N 1
ATOM 768 C CA . ASP A 1 99 ? 4.193 6.408 1.392 1.00 92.06 99 ASP A CA 1
ATOM 769 C C . ASP A 1 99 ? 3.270 5.850 0.287 1.00 92.06 99 ASP A C 1
ATOM 771 O O . ASP A 1 99 ? 2.374 6.544 -0.197 1.00 92.06 99 ASP A O 1
ATOM 775 N N . VAL A 1 100 ? 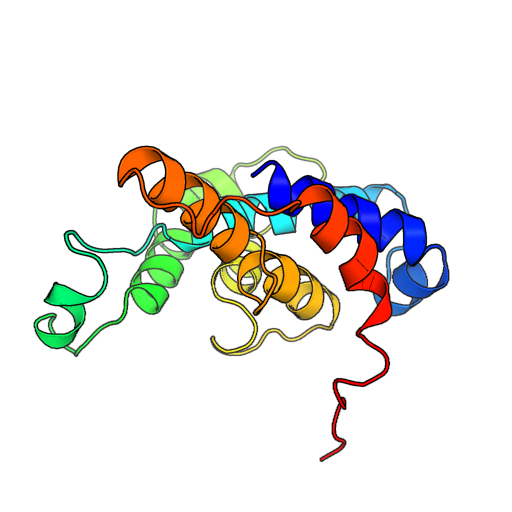3.422 4.570 -0.081 1.00 93.38 100 VAL A N 1
ATOM 776 C CA . VAL A 1 100 ? 2.522 3.907 -1.044 1.00 93.38 100 VAL A CA 1
ATOM 777 C C . VAL A 1 100 ? 1.157 3.573 -0.436 1.00 93.38 100 VAL A C 1
ATOM 779 O O . VAL A 1 100 ? 0.145 3.712 -1.121 1.00 93.38 100 VAL A O 1
ATOM 782 N N . ALA A 1 101 ? 1.115 3.136 0.825 1.00 93.50 101 ALA A N 1
ATOM 783 C CA . ALA A 1 101 ? -0.116 2.762 1.524 1.00 93.50 101 ALA A CA 1
ATOM 784 C C . ALA A 1 101 ? -1.075 3.952 1.709 1.00 93.50 101 ALA A C 1
ATOM 786 O O . ALA A 1 101 ? -2.281 3.804 1.538 1.00 93.50 101 ALA A O 1
ATOM 787 N N . LEU A 1 102 ? -0.532 5.126 2.039 1.00 90.00 102 LEU A N 1
ATOM 788 C CA . LEU A 1 102 ? -1.297 6.346 2.335 1.00 90.00 102 LEU A CA 1
ATOM 789 C C . LEU A 1 102 ? -1.492 7.237 1.099 1.00 90.00 102 LEU A C 1
ATOM 791 O O . LEU A 1 102 ? -2.429 8.031 1.016 1.00 90.00 102 LEU A O 1
ATOM 795 N N . GLY A 1 103 ? -0.613 7.079 0.111 1.00 81.81 103 GLY A N 1
ATOM 796 C CA . GLY A 1 103 ? -0.665 7.744 -1.179 1.00 81.81 103 GLY A CA 1
ATOM 797 C C . GLY A 1 103 ? -0.394 9.248 -1.170 1.00 81.81 103 GLY A C 1
ATOM 798 O O . GLY A 1 103 ? -0.102 9.870 -0.154 1.00 81.81 103 GLY A O 1
ATOM 799 N N . SER A 1 104 ? -0.498 9.860 -2.356 1.00 60.38 104 SER A N 1
ATOM 800 C CA . SER A 1 104 ? -0.006 11.221 -2.653 1.00 60.38 104 SER A CA 1
ATOM 801 C C . SER A 1 104 ? -0.611 12.347 -1.806 1.00 60.38 104 SER A C 1
ATOM 803 O O . SER A 1 104 ? -0.055 13.444 -1.761 1.00 60.38 104 SER A O 1
ATOM 805 N N . LYS A 1 105 ? -1.778 12.110 -1.192 1.00 59.16 105 LYS A N 1
ATOM 806 C CA . LYS A 1 105 ? -2.473 13.087 -0.339 1.00 59.16 105 LYS A CA 1
ATOM 807 C C . LYS A 1 105 ? -1.829 13.186 1.042 1.00 59.16 105 LYS A C 1
ATOM 809 O O . LYS A 1 105 ? -1.865 14.251 1.659 1.00 59.16 105 LYS A O 1
ATOM 814 N N . TRP A 1 106 ? -1.203 12.107 1.501 1.00 54.06 106 TRP A N 1
ATOM 815 C CA . TRP A 1 106 ? -0.476 12.067 2.754 1.00 54.06 106 TRP A CA 1
ATOM 816 C C . TRP A 1 106 ? 0.981 12.457 2.494 1.00 54.06 106 TRP A C 1
ATOM 818 O O . TRP A 1 106 ? 1.778 11.660 2.022 1.00 54.06 106 TRP A O 1
ATOM 828 N N . ARG A 1 107 ? 1.290 13.741 2.723 1.00 51.00 107 ARG A N 1
ATOM 829 C CA . ARG A 1 107 ? 2.641 14.319 2.873 1.00 51.00 107 ARG A CA 1
ATOM 830 C C . ARG A 1 107 ? 3.768 13.607 2.091 1.00 51.00 107 ARG A C 1
ATOM 832 O O . ARG A 1 107 ? 4.443 12.739 2.620 1.00 51.00 107 ARG A O 1
ATOM 839 N N . LEU A 1 108 ? 4.101 14.152 0.917 1.00 49.22 108 LEU A N 1
ATOM 840 C CA . LEU A 1 108 ? 5.363 13.902 0.201 1.00 49.22 108 LEU A CA 1
ATOM 841 C C . LEU A 1 108 ? 5.543 12.499 -0.415 1.00 49.22 108 LEU A C 1
ATOM 843 O O . LEU A 1 108 ? 6.541 11.834 -0.144 1.00 49.22 108 LEU A O 1
ATOM 847 N N . ALA A 1 109 ? 4.710 12.102 -1.380 1.00 53.31 109 ALA A N 1
ATOM 848 C CA . ALA A 1 109 ? 5.218 11.184 -2.403 1.00 53.31 109 ALA A CA 1
ATOM 849 C C . ALA A 1 109 ? 6.269 11.951 -3.235 1.00 53.31 109 ALA A C 1
ATOM 851 O O . ALA A 1 109 ? 5.928 12.685 -4.164 1.00 53.31 109 ALA A O 1
ATOM 852 N N . SER A 1 110 ? 7.536 11.881 -2.808 1.00 62.16 110 SER A N 1
ATOM 853 C CA . SER A 1 110 ? 8.623 12.723 -3.326 1.00 62.16 110 SER A CA 1
ATOM 854 C C . SER A 1 110 ? 9.011 12.390 -4.762 1.00 62.16 110 SER A C 1
ATOM 856 O O . SER A 1 110 ? 9.560 13.242 -5.454 1.00 62.16 110 SER A O 1
ATOM 858 N N . ASP A 1 111 ? 8.725 11.170 -5.214 1.00 82.19 111 ASP A N 1
ATOM 859 C CA . ASP A 1 111 ? 9.111 10.676 -6.528 1.00 82.19 111 ASP A CA 1
ATOM 860 C C . ASP A 1 111 ? 7.915 10.126 -7.325 1.00 82.19 111 ASP A C 1
ATOM 862 O O . ASP A 1 111 ? 6.862 9.759 -6.791 1.00 82.19 111 ASP A O 1
ATOM 866 N N . VAL A 1 112 ? 8.086 10.091 -8.648 1.00 85.12 112 VAL A N 1
ATOM 867 C CA . VAL A 1 112 ? 7.053 9.670 -9.605 1.00 85.12 112 VAL A CA 1
ATOM 868 C C . VAL A 1 112 ? 6.665 8.205 -9.405 1.00 85.12 112 VAL A C 1
ATOM 870 O O . VAL A 1 112 ? 5.489 7.870 -9.546 1.00 85.12 112 VAL A O 1
ATOM 873 N N . THR A 1 113 ? 7.610 7.340 -9.028 1.00 88.88 113 THR A N 1
ATOM 874 C CA . THR A 1 113 ? 7.348 5.912 -8.819 1.00 88.88 113 THR A CA 1
ATOM 875 C C . THR A 1 113 ? 6.372 5.718 -7.676 1.00 88.88 113 THR A C 1
ATOM 877 O O . THR A 1 113 ? 5.320 5.114 -7.879 1.00 88.88 113 THR A O 1
ATOM 880 N N . THR A 1 114 ? 6.648 6.298 -6.510 1.00 89.25 114 THR A N 1
ATOM 881 C CA . THR A 1 114 ? 5.763 6.202 -5.342 1.00 89.25 114 THR A CA 1
ATOM 882 C C . THR A 1 114 ? 4.347 6.689 -5.658 1.00 89.25 114 THR A C 1
ATOM 884 O O . THR A 1 114 ? 3.378 6.020 -5.305 1.00 89.25 114 THR A O 1
ATOM 887 N N . ARG A 1 115 ? 4.203 7.790 -6.411 1.00 87.44 115 ARG A N 1
ATOM 888 C CA . ARG A 1 115 ? 2.891 8.306 -6.850 1.00 87.44 115 ARG A CA 1
ATOM 889 C C . ARG A 1 115 ? 2.143 7.327 -7.753 1.00 87.44 115 ARG A C 1
ATOM 891 O O . ARG A 1 115 ? 0.956 7.094 -7.546 1.00 87.44 115 ARG A O 1
ATOM 898 N N . VAL A 1 116 ? 2.826 6.746 -8.739 1.00 89.06 116 VAL A N 1
ATOM 899 C CA . VAL A 1 116 ? 2.228 5.754 -9.647 1.00 89.06 116 VAL A CA 1
ATOM 900 C C . VAL A 1 116 ? 1.801 4.501 -8.882 1.00 89.06 116 VAL A C 1
ATOM 902 O O . VAL A 1 116 ? 0.717 3.973 -9.130 1.00 89.06 116 VAL A O 1
ATOM 905 N N . LEU A 1 117 ? 2.618 4.030 -7.936 1.00 92.69 117 LEU A N 1
ATOM 906 C CA . LEU A 1 117 ? 2.281 2.866 -7.117 1.00 92.69 117 LEU A CA 1
ATOM 907 C C . LEU A 1 117 ? 1.115 3.159 -6.167 1.00 92.69 117 LEU A C 1
ATOM 909 O O . LEU A 1 117 ? 0.204 2.344 -6.070 1.00 92.69 117 LEU A O 1
ATOM 913 N N . ALA A 1 118 ? 1.094 4.323 -5.521 1.00 91.38 118 ALA A N 1
ATOM 914 C CA . ALA A 1 118 ? -0.015 4.748 -4.672 1.00 91.38 118 ALA A CA 1
ATOM 915 C C . ALA A 1 118 ? -1.343 4.831 -5.442 1.00 91.38 118 ALA A C 1
ATOM 917 O O . ALA A 1 118 ? -2.365 4.343 -4.970 1.00 91.38 118 ALA A O 1
ATOM 918 N N . GLU A 1 119 ? -1.328 5.365 -6.665 1.00 90.31 119 GLU A N 1
ATOM 919 C CA . GLU A 1 119 ? -2.514 5.450 -7.531 1.00 90.31 119 GLU A CA 1
ATOM 920 C C . GLU A 1 119 ? -3.066 4.064 -7.928 1.00 90.31 119 GLU A C 1
ATOM 922 O O . GLU A 1 119 ? -4.256 3.894 -8.227 1.00 90.31 119 GLU A O 1
ATOM 927 N N . LEU A 1 120 ? -2.218 3.030 -7.922 1.00 91.94 120 LEU A N 1
ATOM 928 C CA . LEU A 1 120 ? -2.667 1.648 -8.090 1.00 91.94 120 LEU A CA 1
ATOM 929 C C . LEU A 1 120 ? -3.386 1.107 -6.855 1.00 91.94 120 LEU A C 1
ATOM 931 O O . LEU A 1 120 ? -4.233 0.226 -7.010 1.00 91.94 120 LEU A O 1
ATOM 935 N N . VAL A 1 121 ? -3.074 1.620 -5.667 1.00 92.88 121 VAL A N 1
ATOM 936 C CA . VAL A 1 121 ? -3.697 1.216 -4.404 1.00 92.88 121 VAL A CA 1
ATOM 937 C C . VAL A 1 121 ? -4.989 1.998 -4.177 1.00 92.88 121 VAL A C 1
ATOM 939 O O . VAL A 1 121 ? -6.061 1.399 -4.239 1.00 92.88 121 VAL A O 1
ATOM 942 N N . SER A 1 122 ? -4.893 3.319 -3.998 1.00 89.31 122 SER A N 1
ATOM 943 C CA . SER A 1 122 ? -5.966 4.185 -3.477 1.00 89.31 122 SER A CA 1
ATOM 944 C C . SER A 1 122 ? -6.585 5.144 -4.506 1.00 89.31 122 SER A C 1
ATOM 946 O O . SER A 1 122 ? -7.445 5.962 -4.167 1.00 89.31 122 SER A O 1
ATOM 948 N N . GLY A 1 123 ? -6.186 5.039 -5.777 1.00 86.44 123 GLY A N 1
ATOM 949 C CA . GLY A 1 123 ? -6.772 5.811 -6.875 1.00 86.44 123 GLY A CA 1
ATOM 950 C C . GLY A 1 123 ? -8.273 5.563 -7.077 1.00 86.44 123 GLY A C 1
ATOM 951 O O . GLY A 1 123 ? -8.860 4.637 -6.511 1.00 86.44 123 GLY A O 1
ATOM 952 N N . ASP A 1 124 ? -8.918 6.346 -7.943 1.00 83.56 124 ASP A N 1
ATOM 953 C CA . ASP A 1 124 ? -10.365 6.203 -8.219 1.00 83.56 124 ASP A CA 1
ATOM 954 C C . ASP A 1 124 ? -10.722 4.858 -8.868 1.00 83.56 124 ASP A C 1
ATOM 956 O O . ASP A 1 124 ? -11.805 4.316 -8.666 1.00 83.56 124 ASP A O 1
ATOM 960 N N . LEU A 1 125 ? -9.769 4.280 -9.600 1.00 81.75 125 LEU A N 1
ATOM 961 C CA . LEU A 1 125 ? -9.810 2.900 -10.093 1.00 81.75 125 LEU A CA 1
ATOM 962 C C . LEU A 1 125 ? -8.739 2.045 -9.395 1.00 81.75 125 LEU A C 1
ATOM 964 O O . LEU A 1 125 ? -8.079 1.217 -10.031 1.00 81.75 125 LEU A O 1
ATOM 968 N N . GLY A 1 126 ? -8.442 2.357 -8.134 1.00 87.81 126 GLY A N 1
ATOM 969 C CA . GLY A 1 126 ? -7.462 1.672 -7.296 1.00 87.81 126 GLY A CA 1
ATOM 970 C C . GLY A 1 126 ? -7.900 0.256 -6.926 1.00 87.81 126 GLY A C 1
ATOM 971 O O . GLY A 1 126 ? -9.078 -0.099 -7.001 1.00 87.81 126 GLY A O 1
ATOM 972 N N . ALA A 1 127 ? -6.931 -0.573 -6.549 1.00 91.94 127 ALA A N 1
ATOM 973 C CA . ALA A 1 127 ? -7.176 -1.954 -6.161 1.00 91.94 127 ALA A CA 1
ATOM 974 C C . ALA A 1 127 ? -8.002 -2.079 -4.875 1.00 91.94 127 ALA A C 1
ATOM 976 O O . ALA A 1 127 ? -8.727 -3.062 -4.754 1.00 91.94 127 ALA A O 1
ATOM 977 N N . ASP A 1 128 ? -7.910 -1.104 -3.966 1.00 92.88 128 ASP A N 1
ATOM 978 C CA . ASP A 1 128 ? -8.753 -1.013 -2.769 1.00 92.88 128 ASP A CA 1
ATOM 979 C C . ASP A 1 128 ? -10.246 -0.992 -3.154 1.00 92.88 128 ASP A C 1
ATOM 981 O O . ASP A 1 128 ? -10.993 -1.927 -2.866 1.00 92.88 128 ASP A O 1
ATOM 985 N N . ARG A 1 129 ? -10.646 -0.009 -3.971 1.00 91.31 129 ARG A N 1
ATOM 986 C CA . ARG A 1 129 ? -12.036 0.141 -4.433 1.00 91.31 129 ARG A CA 1
ATOM 987 C C . ARG A 1 129 ? -12.562 -1.061 -5.189 1.00 91.31 129 ARG A C 1
ATOM 989 O O . ARG A 1 129 ? -13.708 -1.457 -5.009 1.00 91.31 129 ARG A O 1
ATOM 996 N N . ILE A 1 130 ? -11.732 -1.644 -6.048 1.00 91.75 130 ILE A N 1
ATOM 997 C CA . ILE A 1 130 ? -12.110 -2.856 -6.773 1.00 91.75 130 ILE A CA 1
ATOM 998 C C . ILE A 1 130 ? -12.397 -3.997 -5.789 1.00 91.75 130 ILE A C 1
ATOM 1000 O O . ILE A 1 130 ? -13.392 -4.700 -5.961 1.00 91.75 130 ILE A O 1
ATOM 1004 N N . ASP A 1 131 ? -11.549 -4.181 -4.774 1.00 92.88 131 ASP A N 1
ATOM 1005 C CA . ASP A 1 131 ? -11.695 -5.263 -3.801 1.00 92.88 131 ASP A CA 1
ATOM 1006 C C . ASP A 1 131 ? -12.947 -5.082 -2.941 1.00 92.88 131 ASP A C 1
ATOM 1008 O O . ASP A 1 131 ? -13.782 -5.991 -2.918 1.00 92.88 131 ASP A O 1
ATOM 1012 N N . TYR A 1 132 ? -13.130 -3.918 -2.301 1.00 92.00 132 TYR A N 1
ATOM 1013 C CA . TYR A 1 132 ? -14.286 -3.729 -1.424 1.00 92.00 132 TYR A CA 1
ATOM 1014 C C . TYR A 1 132 ? -15.602 -3.730 -2.206 1.00 92.00 132 TYR A C 1
ATOM 1016 O O . TYR A 1 132 ? -16.571 -4.311 -1.736 1.00 92.00 132 TYR A O 1
ATOM 1024 N N . LEU A 1 133 ? -15.666 -3.187 -3.432 1.00 93.06 133 LEU A N 1
ATOM 1025 C CA . LEU A 1 133 ? -16.919 -3.198 -4.200 1.00 93.06 133 LEU A CA 1
ATOM 1026 C C . LEU A 1 133 ? -17.363 -4.623 -4.538 1.00 93.06 133 LEU A C 1
ATOM 1028 O O . LEU A 1 133 ? -18.545 -4.947 -4.413 1.00 93.06 133 LEU A O 1
ATOM 1032 N N . VAL A 1 134 ? -16.428 -5.480 -4.962 1.00 92.62 134 VAL A N 1
ATOM 1033 C CA . VAL A 1 134 ? -16.712 -6.891 -5.262 1.00 92.62 134 VAL A CA 1
ATOM 1034 C C . VAL A 1 134 ? -17.063 -7.649 -3.979 1.00 92.62 134 VAL A C 1
ATOM 1036 O O . VAL A 1 134 ? -18.040 -8.401 -3.949 1.00 92.62 134 VAL A O 1
ATOM 1039 N N . ARG A 1 135 ? -16.289 -7.436 -2.910 1.00 93.44 135 ARG A N 1
ATOM 1040 C CA . ARG A 1 135 ? -16.473 -8.092 -1.613 1.00 93.44 135 ARG A CA 1
ATOM 1041 C C . ARG A 1 135 ? -17.804 -7.715 -0.972 1.00 93.44 135 ARG A C 1
ATOM 1043 O O . ARG A 1 135 ? -18.553 -8.609 -0.588 1.00 93.44 135 ARG A O 1
ATOM 1050 N N . ASP A 1 136 ? -18.121 -6.434 -0.876 1.00 94.75 136 ASP A N 1
ATOM 1051 C CA . ASP A 1 136 ? -19.328 -5.949 -0.207 1.00 94.75 136 ASP A CA 1
ATOM 1052 C C . ASP A 1 136 ? -20.574 -6.337 -0.996 1.00 94.75 136 ASP A C 1
ATOM 1054 O O . ASP A 1 136 ? -21.556 -6.797 -0.420 1.00 94.75 136 ASP A O 1
ATOM 1058 N N . SER A 1 137 ? -20.508 -6.278 -2.328 1.00 94.38 137 SER A N 1
ATOM 1059 C CA . SER A 1 137 ? -21.566 -6.777 -3.209 1.00 94.38 137 SER A CA 1
ATOM 1060 C C . SER A 1 137 ? -21.896 -8.247 -2.953 1.00 94.38 137 SER A C 1
ATOM 1062 O O . SER A 1 137 ? -23.073 -8.609 -2.875 1.00 94.38 137 SER A O 1
ATOM 1064 N N . LEU A 1 138 ? -20.868 -9.086 -2.781 1.00 93.94 138 LEU A N 1
ATOM 1065 C CA . LEU A 1 138 ? -21.037 -10.501 -2.468 1.00 93.94 138 LEU A CA 1
ATOM 1066 C C . LEU A 1 138 ? -21.699 -10.705 -1.097 1.00 93.94 138 LEU A C 1
ATOM 1068 O O . LEU A 1 138 ? -22.647 -11.479 -0.996 1.00 93.94 138 LEU A O 1
ATOM 1072 N N . HIS A 1 139 ? -21.220 -10.016 -0.058 1.00 95.12 139 HIS A N 1
ATOM 1073 C CA . HIS A 1 139 ? -21.674 -10.243 1.319 1.00 95.12 139 HIS A CA 1
ATOM 1074 C C . HIS A 1 139 ? -23.013 -9.566 1.643 1.00 95.12 139 HIS A C 1
ATOM 1076 O O . HIS A 1 139 ? -23.785 -10.102 2.433 1.00 95.12 139 HIS A O 1
ATOM 1082 N N . ALA A 1 140 ? -23.319 -8.424 1.026 1.00 94.56 140 ALA A N 1
ATOM 1083 C CA . ALA A 1 140 ? -24.586 -7.717 1.210 1.00 94.56 140 ALA A CA 1
ATOM 1084 C C . ALA A 1 140 ? -25.684 -8.166 0.225 1.00 94.56 140 ALA A C 1
ATOM 1086 O O . ALA A 1 140 ? -26.826 -7.730 0.347 1.00 94.56 140 ALA A O 1
ATOM 1087 N N . GLY A 1 141 ? -25.372 -9.031 -0.750 1.00 93.06 141 GLY A N 1
ATOM 1088 C CA . GLY A 1 141 ? -26.361 -9.558 -1.702 1.00 93.06 141 GLY A CA 1
ATOM 1089 C C . GLY A 1 141 ? -26.883 -8.522 -2.705 1.00 93.06 141 GLY A C 1
ATOM 1090 O O . GLY A 1 141 ? -27.974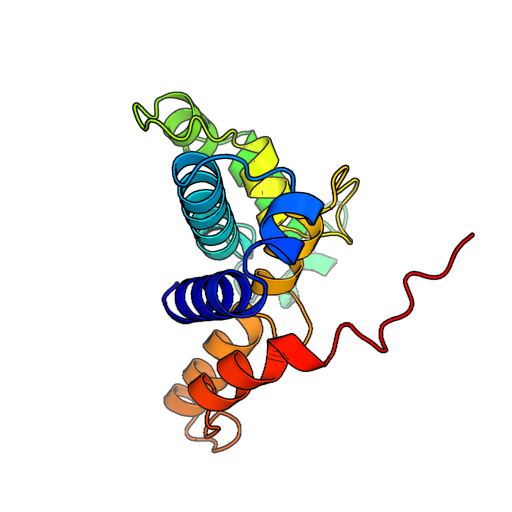 -8.662 -3.254 1.00 93.06 141 GLY A O 1
ATOM 1091 N N . VAL A 1 142 ? -26.103 -7.475 -2.959 1.00 92.25 142 VAL A N 1
ATOM 1092 C CA . VAL A 1 142 ? -26.442 -6.321 -3.806 1.00 92.25 142 VAL A CA 1
ATOM 1093 C C . VAL A 1 142 ? -25.555 -6.315 -5.043 1.00 92.25 142 VAL A C 1
ATOM 1095 O O . VAL A 1 142 ? -24.400 -6.703 -4.973 1.00 92.25 142 VAL A O 1
ATOM 1098 N N . ALA A 1 143 ? -26.060 -5.903 -6.205 1.00 88.81 143 ALA A N 1
ATOM 1099 C CA . ALA A 1 143 ? -25.396 -6.175 -7.487 1.00 88.81 143 ALA A CA 1
ATOM 1100 C C . ALA A 1 143 ? -24.348 -5.137 -7.953 1.00 88.81 143 ALA A C 1
ATOM 1102 O O . ALA A 1 143 ? -23.862 -5.258 -9.075 1.00 88.81 143 ALA A O 1
ATOM 1103 N N . TYR A 1 144 ? -23.973 -4.137 -7.145 1.00 84.44 144 TYR A N 1
ATOM 1104 C CA . TYR A 1 144 ? -23.060 -3.068 -7.596 1.00 84.44 144 TYR A CA 1
ATOM 1105 C C . TYR A 1 144 ? -21.603 -3.516 -7.806 1.00 84.44 144 TYR A C 1
ATOM 1107 O O . TYR A 1 144 ? -20.860 -2.855 -8.523 1.00 84.44 144 TYR A O 1
ATOM 1115 N N . GLY A 1 145 ? -21.188 -4.645 -7.228 1.00 81.75 145 GLY A N 1
ATOM 1116 C CA . GLY A 1 145 ? -19.851 -5.217 -7.415 1.00 81.75 145 GLY A CA 1
ATOM 1117 C C . GLY A 1 145 ? -19.747 -6.184 -8.591 1.00 81.75 145 GLY A C 1
ATOM 1118 O O . GLY A 1 145 ? -18.690 -6.765 -8.820 1.00 81.75 145 GLY A O 1
ATOM 1119 N N . LYS A 1 146 ? -20.830 -6.380 -9.356 1.00 84.75 146 LYS A N 1
ATOM 1120 C CA . LYS A 1 146 ? -20.841 -7.244 -10.543 1.00 84.75 146 LYS A CA 1
ATOM 1121 C C . LYS A 1 146 ? -20.342 -6.480 -11.766 1.00 84.75 146 LYS A C 1
ATOM 1123 O O . LYS A 1 146 ? -21.120 -6.098 -12.635 1.00 84.75 146 LYS A O 1
ATOM 1128 N N . PHE A 1 147 ? -19.034 -6.270 -11.838 1.00 85.00 147 PHE A N 1
ATOM 1129 C CA . PHE A 1 147 ? -18.380 -5.665 -12.995 1.00 85.00 147 PHE A CA 1
ATOM 1130 C C . PHE A 1 147 ? -17.106 -6.424 -13.375 1.00 85.00 147 PHE A C 1
ATOM 1132 O O . PHE A 1 147 ? -16.468 -7.074 -12.547 1.00 85.00 147 PHE A O 1
ATOM 1139 N N . ASP A 1 148 ? -16.727 -6.342 -14.651 1.00 84.31 148 ASP A N 1
ATOM 1140 C CA . ASP A 1 148 ? -15.520 -6.982 -15.181 1.00 84.31 148 ASP A CA 1
ATOM 1141 C C . ASP A 1 148 ? -14.275 -6.167 -14.791 1.00 84.31 148 ASP A C 1
ATOM 1143 O O . ASP A 1 148 ? -13.726 -5.379 -15.569 1.00 84.31 148 ASP A O 1
ATOM 1147 N N . TYR A 1 149 ? -13.843 -6.321 -13.537 1.00 82.94 149 TYR A N 1
ATOM 1148 C CA . TYR A 1 149 ? -12.638 -5.661 -13.042 1.00 82.94 149 TYR A CA 1
ATOM 1149 C C . TYR A 1 149 ? -11.360 -6.094 -13.790 1.00 82.94 149 TYR A C 1
ATOM 1151 O O . TYR A 1 149 ? -10.515 -5.221 -14.014 1.00 82.94 149 TYR A O 1
ATOM 1159 N N . PRO A 1 150 ? -11.189 -7.353 -14.267 1.00 82.62 150 PRO A N 1
ATOM 1160 C CA . PRO A 1 150 ? -10.061 -7.695 -15.133 1.00 82.62 150 PRO A CA 1
ATOM 1161 C C . PRO A 1 150 ? -10.026 -6.850 -16.410 1.00 82.62 150 PRO A C 1
ATOM 1163 O O . PRO A 1 150 ? -8.953 -6.406 -16.835 1.00 82.62 150 PRO A O 1
ATOM 1166 N N . ARG A 1 151 ? -11.185 -6.578 -17.023 1.00 83.69 151 ARG A N 1
ATOM 1167 C CA . ARG A 1 151 ? -11.281 -5.683 -18.180 1.00 83.69 151 ARG A CA 1
ATOM 1168 C C . ARG A 1 151 ? -10.953 -4.241 -17.813 1.00 83.69 151 ARG A C 1
ATOM 1170 O O . ARG A 1 151 ? -10.196 -3.616 -18.557 1.00 83.69 151 ARG A O 1
ATOM 1177 N N . LEU A 1 152 ? -11.451 -3.726 -16.687 1.00 82.38 152 LEU A N 1
ATOM 1178 C CA . LEU A 1 152 ? -11.130 -2.368 -16.223 1.00 82.38 152 LEU A CA 1
ATOM 1179 C C . LEU A 1 152 ? -9.628 -2.186 -15.993 1.00 82.38 152 LEU A C 1
ATOM 1181 O O . LEU A 1 152 ? -9.037 -1.235 -16.507 1.00 82.38 152 LEU A O 1
ATOM 1185 N N . ILE A 1 153 ? -8.990 -3.143 -15.317 1.00 80.75 153 ILE A N 1
ATOM 1186 C CA . ILE A 1 153 ? -7.540 -3.167 -15.110 1.00 80.75 153 ILE A CA 1
ATOM 1187 C C . ILE A 1 153 ? -6.801 -3.120 -16.454 1.00 80.75 153 ILE A C 1
ATOM 1189 O O . ILE A 1 153 ? -5.861 -2.343 -16.621 1.00 80.75 153 ILE A O 1
ATOM 1193 N N . ARG A 1 154 ? -7.262 -3.893 -17.448 1.00 79.69 154 ARG A N 1
ATOM 1194 C CA . ARG A 1 154 ? -6.694 -3.878 -18.804 1.00 79.69 154 ARG A CA 1
ATOM 1195 C C . ARG A 1 154 ? -6.869 -2.538 -19.515 1.00 79.69 154 ARG A C 1
ATOM 1197 O O . ARG A 1 154 ? -6.034 -2.220 -20.347 1.00 79.69 154 ARG A O 1
ATOM 1204 N N . VAL A 1 155 ? -7.916 -1.760 -19.256 1.00 76.75 155 VAL A N 1
ATOM 1205 C CA . VAL A 1 155 ? -8.174 -0.486 -19.961 1.00 76.75 155 VAL A CA 1
ATOM 1206 C C . VAL A 1 155 ? -7.513 0.715 -19.271 1.00 76.75 155 VAL A C 1
ATOM 1208 O O . VAL A 1 155 ? -7.125 1.657 -19.962 1.00 76.75 155 VAL A O 1
ATOM 1211 N N . LYS A 1 156 ? -7.287 0.661 -17.948 1.00 64.12 156 LYS A N 1
ATOM 1212 C CA . LYS A 1 156 ? -6.738 1.762 -17.124 1.00 64.12 156 LYS A CA 1
ATOM 1213 C C . LYS A 1 156 ? -5.442 2.387 -17.677 1.00 64.12 156 LYS A C 1
ATOM 1215 O O . LYS A 1 156 ? -5.207 3.571 -17.476 1.00 64.12 156 LYS A O 1
ATOM 1220 N N . SER A 1 157 ? -4.643 1.653 -18.455 1.00 55.06 157 SER A N 1
ATOM 1221 C CA . SER A 1 157 ? -3.405 2.168 -19.064 1.00 55.06 157 SER A CA 1
ATOM 1222 C C . SER A 1 157 ? -3.593 3.215 -20.181 1.00 55.06 157 SER A C 1
ATOM 1224 O O . SER A 1 157 ? -2.593 3.709 -20.687 1.00 55.06 157 SER A O 1
ATOM 1226 N N . HIS A 1 158 ? -4.818 3.487 -20.650 1.00 45.69 158 HIS A N 1
ATOM 1227 C CA . HIS A 1 158 ? -5.085 4.465 -21.724 1.00 45.69 158 HIS A CA 1
ATOM 1228 C C . HIS A 1 158 ? -5.475 5.862 -21.212 1.00 45.69 158 HIS A C 1
ATOM 1230 O O . HIS A 1 158 ? -5.443 6.821 -21.978 1.00 45.69 158 HIS A O 1
ATOM 1236 N N . LEU A 1 159 ? -5.848 5.999 -19.936 1.00 38.94 159 LEU A N 1
ATOM 1237 C CA . LEU A 1 159 ? -6.460 7.229 -19.413 1.00 38.94 159 LEU A CA 1
ATOM 1238 C C . LEU A 1 159 ? -5.454 8.265 -18.876 1.00 38.94 159 LEU A C 1
ATOM 1240 O O . LEU A 1 159 ? -5.851 9.373 -18.530 1.00 38.94 159 LEU A O 1
ATOM 1244 N N . SER A 1 160 ? -4.148 7.980 -18.883 1.00 40.06 160 SER A N 1
ATOM 1245 C CA . SER A 1 160 ? -3.116 8.932 -18.433 1.00 40.06 160 SER A CA 1
ATOM 1246 C C . SER A 1 160 ? -2.780 10.039 -19.445 1.00 40.06 160 SER A C 1
ATOM 1248 O O . SER A 1 160 ? -1.915 10.863 -19.168 1.00 40.06 160 SER A O 1
ATOM 1250 N N . HIS A 1 161 ? -3.460 10.100 -20.596 1.00 36.69 161 HIS A N 1
ATOM 1251 C CA . HIS A 1 161 ? -3.310 11.207 -21.550 1.00 36.69 161 HIS A CA 1
ATOM 1252 C C . HIS A 1 161 ? -4.207 12.423 -21.256 1.00 36.69 161 HIS A C 1
ATOM 1254 O O . HIS A 1 161 ? -4.066 13.432 -21.943 1.00 36.69 161 HIS A O 1
ATOM 1260 N N . GLN A 1 162 ? -5.103 12.368 -20.258 1.00 31.30 162 GLN A N 1
ATOM 1261 C CA . GLN A 1 162 ? -6.002 13.496 -19.949 1.00 31.30 162 GLN A CA 1
ATOM 1262 C C . GLN A 1 162 ? -6.061 13.941 -18.483 1.00 31.30 162 GLN A C 1
ATOM 1264 O O . GLN A 1 162 ? -6.621 14.999 -18.209 1.00 31.30 162 GLN A O 1
ATOM 1269 N N . THR A 1 163 ? -5.432 13.238 -17.540 1.00 35.50 163 THR A N 1
ATOM 1270 C CA . THR A 1 163 ? -5.177 13.811 -16.210 1.00 35.50 163 THR A CA 1
ATOM 1271 C C . THR A 1 163 ? -3.922 14.667 -16.270 1.00 35.50 163 THR A C 1
ATOM 1273 O O . THR A 1 163 ? -2.801 14.198 -16.081 1.00 35.50 163 THR A O 1
ATOM 1276 N N . SER A 1 164 ? -4.149 15.930 -16.604 1.00 33.69 164 SER A N 1
ATOM 1277 C CA . SER A 1 164 ? -3.254 17.071 -16.489 1.00 33.69 164 SER A CA 1
ATOM 1278 C C . SER A 1 164 ? -2.325 16.963 -15.276 1.00 33.69 164 SER A C 1
ATOM 1280 O O . SER A 1 164 ? -2.708 17.232 -14.138 1.00 33.69 164 SER A O 1
ATOM 1282 N N . PHE A 1 165 ? -1.051 16.667 -15.536 1.00 38.53 165 PHE A N 1
ATOM 1283 C CA . PHE A 1 165 ? 0.029 17.225 -14.732 1.00 38.53 165 PHE A CA 1
ATOM 1284 C C . PHE A 1 165 ? 0.052 18.725 -15.032 1.00 38.53 165 PHE A C 1
ATOM 1286 O O . PHE A 1 165 ? 0.751 19.191 -15.928 1.00 38.53 165 PHE A O 1
ATOM 1293 N N . GLY A 1 166 ? -0.827 19.463 -14.352 1.00 28.31 166 GLY A N 1
ATOM 1294 C CA . GLY A 1 166 ? -0.830 20.914 -14.375 1.00 28.31 166 GLY A CA 1
ATOM 1295 C C . GLY A 1 166 ? 0.501 21.410 -13.830 1.00 28.31 166 GLY A C 1
ATOM 1296 O O . GLY A 1 166 ? 0.825 21.170 -12.669 1.00 28.31 166 GLY A O 1
ATOM 1297 N N . ALA A 1 167 ? 1.264 22.060 -14.701 1.00 32.53 167 ALA A N 1
ATOM 1298 C CA . ALA A 1 167 ? 2.330 22.957 -14.314 1.00 32.53 167 ALA A CA 1
ATOM 1299 C C . ALA A 1 167 ? 1.752 24.051 -13.403 1.00 32.53 167 ALA A C 1
ATOM 1301 O O . ALA A 1 167 ? 0.791 24.728 -13.779 1.00 32.53 167 ALA A O 1
ATOM 1302 N N . ALA A 1 168 ? 2.347 24.198 -12.226 1.00 32.78 168 ALA A N 1
ATOM 1303 C CA . ALA A 1 168 ? 2.373 25.419 -11.436 1.00 32.78 168 ALA A CA 1
ATOM 1304 C C . ALA A 1 168 ? 3.760 25.504 -10.798 1.00 32.78 168 ALA A C 1
ATOM 1306 O O . ALA A 1 168 ? 4.209 24.463 -10.262 1.00 32.78 168 ALA A O 1
#

pLDDT: mean 84.78, std 15.79, range [28.31, 97.12]

Foldseek 3Di:
DVLLLLLLVLLPVVCDPVVCVQQVPPDVLSSVLLSVLLVLLLVLLQVQADVVGQVCLCVDVVSDHSLVSSLCCLCPHVVQVVLCPDPDPSSDHSVLSSCLSSEDVPPDPPGPSSNVSNCCDPNPLHPVVLVCQLVVCVVVVHCRNPDDNSVVSNCVNVPVVPPDPDDD

Secondary structure (DSSP, 8-state):
-HHHHHHHHHHHHHHHHHHHHHHT--SHHHHHHHHHHHHHHHHHTTTTPPTTTTTTGGGSTT---HHHHHHHHHHHSHHHHHHHT---TT---HHHHHHHHH-TTSS---SHHHHHHHHHHHSTT-HHHHHHHHHHHHHHT-GGG-S-HHHHHHHGGGGGGTS-----

Sequence (168 aa):
MEAVTQAFNVIVTRGGAALRAMLGWDKDADVERARQLVRLGALLHDVGHTPFSHGPEELLPGKKKHEAFTEKIILKSEISDIIARQRTPFRLTAKEIADVALGSKWRLASDVTTRVLAELVSGDLGADRIDYLVRDSLHAGVAYGKFDYPRLIRVKSHLSHQTSFGAA